Protein AF-A0A7C4SUI8-F1 (afdb_monomer)

Nearest PDB structures (foldseek):
  9cai-assembly1_CL  TM=8.513E-01  e=4.035E-04  Caenorhabditis elegans
  7oyc-assembly1_L1  TM=8.261E-01  e=5.689E-04  Xenopus laevis
  7qiz-assembly1_N  TM=8.456E-01  e=1.131E-03  Solanum lycopersicum
  4v7e-assembly1_CL  TM=8.125E-01  e=1.488E-03  Triticum aestivum
  3j7o-assembly1_L  TM=6.998E-01  e=8.590E-04  Sus scrofa

Foldseek 3Di:
DQWDWDDDPPDGDTDHDQFAECVLCVLLVHDPVNCVVVVTGYDPPDPDDDPVSNVVVCVVVVVPPDD

pLDDT: mean 74.38, std 17.75, range [35.59, 90.25]

Structure (mmCIF, N/CA/C/O backbone):
data_AF-A0A7C4SUI8-F1
#
_entry.id   AF-A0A7C4SUI8-F1
#
loop_
_atom_site.group_PDB
_atom_site.id
_atom_site.type_symbol
_atom_site.label_atom_id
_atom_site.label_alt_id
_atom_site.label_comp_id
_atom_site.label_asym_id
_atom_site.label_entity_id
_atom_site.label_seq_id
_atom_site.pdbx_PDB_ins_code
_atom_site.Cartn_x
_atom_site.Cartn_y
_atom_site.Cartn_z
_atom_site.occupancy
_atom_site.B_iso_or_equiv
_atom_site.auth_seq_id
_atom_site.auth_comp_id
_atom_site.auth_asym_id
_atom_site.auth_atom_id
_atom_site.pdbx_PDB_model_num
ATOM 1 N N . ASP A 1 1 ? 7.389 3.586 7.179 1.00 40.94 1 ASP A N 1
ATOM 2 C CA . ASP A 1 1 ? 7.321 3.965 5.751 1.00 40.94 1 ASP A CA 1
ATOM 3 C C . ASP A 1 1 ? 7.174 2.741 4.849 1.00 40.94 1 ASP A C 1
ATOM 5 O O . ASP A 1 1 ? 7.390 1.636 5.327 1.00 40.94 1 ASP A O 1
ATOM 9 N N . ALA A 1 2 ? 6.732 2.900 3.591 1.00 48.84 2 ALA A N 1
ATOM 10 C CA . ALA A 1 2 ? 6.523 1.792 2.645 1.00 48.84 2 ALA A CA 1
ATOM 11 C C . ALA A 1 2 ? 7.571 1.842 1.519 1.00 48.84 2 ALA A C 1
ATOM 13 O O . ALA A 1 2 ? 7.616 2.793 0.730 1.00 48.84 2 ALA A O 1
ATOM 14 N N . VAL A 1 3 ? 8.416 0.815 1.441 1.00 51.59 3 VAL A N 1
ATOM 15 C CA . VAL A 1 3 ? 9.466 0.687 0.421 1.00 51.59 3 VAL A CA 1
ATOM 16 C C . VAL A 1 3 ? 8.813 0.412 -0.938 1.00 51.59 3 VAL A C 1
ATOM 18 O O . VAL A 1 3 ? 7.994 -0.486 -1.049 1.00 51.59 3 VAL A O 1
ATOM 21 N N . VAL A 1 4 ? 9.124 1.193 -1.979 1.00 53.50 4 VAL A N 1
ATOM 22 C CA . VAL A 1 4 ? 8.616 0.995 -3.351 1.00 53.50 4 VAL A CA 1
ATOM 23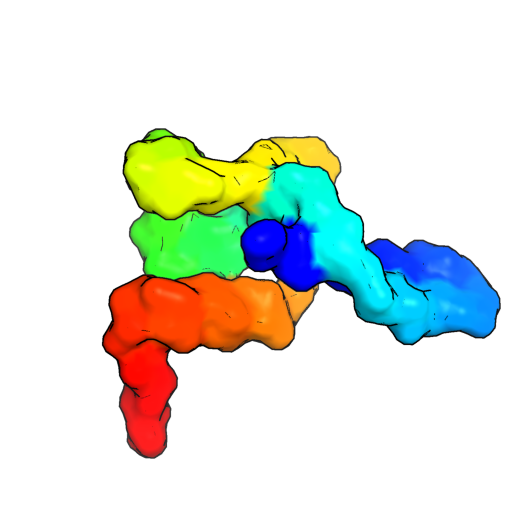 C C . VAL A 1 4 ? 9.661 1.450 -4.375 1.00 53.50 4 VAL A C 1
ATOM 25 O O . VAL A 1 4 ? 9.970 2.635 -4.512 1.00 53.50 4 VAL A O 1
ATOM 28 N N . VAL A 1 5 ? 10.163 0.526 -5.190 1.00 47.34 5 VAL A N 1
ATOM 29 C CA . VAL A 1 5 ? 11.100 0.846 -6.280 1.00 47.34 5 VAL A CA 1
ATOM 30 C C . VAL A 1 5 ? 10.340 1.442 -7.473 1.00 47.34 5 VAL A C 1
ATOM 32 O O . VAL A 1 5 ? 9.305 0.919 -7.876 1.00 47.34 5 VAL A O 1
ATOM 35 N N . ARG A 1 6 ? 10.861 2.511 -8.090 1.00 42.44 6 ARG A N 1
ATOM 36 C CA . ARG A 1 6 ? 10.409 2.983 -9.413 1.00 42.44 6 ARG A CA 1
ATOM 37 C C . ARG A 1 6 ? 11.566 2.789 -10.395 1.00 42.44 6 ARG A C 1
ATOM 39 O O . ARG A 1 6 ? 12.641 3.330 -10.158 1.00 42.44 6 ARG A O 1
ATOM 46 N N . LYS A 1 7 ? 11.365 2.031 -11.478 1.00 37.94 7 LYS A N 1
ATOM 47 C CA . LYS A 1 7 ? 12.357 1.910 -12.561 1.00 37.94 7 LYS A CA 1
ATOM 48 C C . LYS A 1 7 ? 12.429 3.242 -13.315 1.00 37.94 7 LYS A C 1
ATOM 50 O O . LYS A 1 7 ? 11.459 3.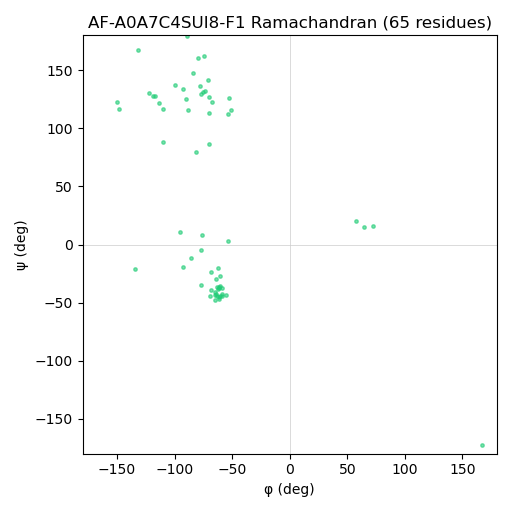632 -13.958 1.00 37.94 7 LYS A O 1
ATOM 55 N N . HIS A 1 8 ? 13.557 3.936 -13.217 1.00 35.59 8 HIS A N 1
ATOM 56 C CA . HIS A 1 8 ? 13.965 4.943 -14.195 1.00 35.59 8 HIS A CA 1
ATOM 57 C C . HIS A 1 8 ? 14.984 4.258 -15.109 1.00 35.59 8 HIS A C 1
ATOM 59 O O . HIS A 1 8 ? 15.816 3.509 -14.603 1.00 35.59 8 HIS A O 1
ATOM 65 N N . HIS A 1 9 ? 14.900 4.483 -16.420 1.00 41.50 9 HIS A N 1
ATOM 66 C CA . HIS A 1 9 ? 15.588 3.768 -17.515 1.00 41.50 9 HIS A CA 1
ATOM 67 C C . HIS A 1 9 ? 17.136 3.653 -17.417 1.00 41.50 9 HIS A C 1
ATOM 69 O O . HIS A 1 9 ? 17.764 3.117 -18.315 1.00 41.50 9 HIS A O 1
ATOM 75 N N . ILE A 1 10 ? 17.772 4.130 -16.341 1.00 44.09 10 ILE A N 1
ATOM 76 C CA . ILE A 1 10 ? 19.235 4.177 -16.179 1.00 44.09 10 ILE A CA 1
ATOM 77 C C . ILE A 1 10 ? 19.698 3.679 -14.786 1.00 44.09 10 ILE A C 1
ATOM 79 O O . ILE A 1 10 ? 20.829 3.233 -14.646 1.00 44.09 10 ILE A O 1
ATOM 83 N N . LEU A 1 11 ? 18.844 3.671 -13.748 1.00 43.22 11 LEU A N 1
ATOM 84 C CA . LEU A 1 11 ? 19.228 3.238 -12.391 1.00 43.22 11 LEU A CA 1
ATOM 85 C C . LEU A 1 11 ? 18.025 2.628 -11.649 1.00 43.22 11 LEU A C 1
ATOM 87 O O . LEU A 1 11 ? 17.006 3.295 -11.438 1.00 43.22 11 LEU A O 1
ATOM 91 N N . VAL A 1 12 ? 18.130 1.374 -11.195 1.00 52.19 12 VAL A N 1
ATOM 92 C CA . VAL A 1 12 ? 17.124 0.758 -10.307 1.00 52.19 12 VAL A CA 1
ATOM 93 C C . VAL A 1 12 ? 17.395 1.218 -8.873 1.00 52.19 12 VAL A C 1
ATOM 95 O O . VAL A 1 12 ? 18.008 0.512 -8.080 1.00 52.19 12 VAL A O 1
ATOM 98 N N . LYS A 1 13 ? 16.964 2.436 -8.524 1.00 58.31 13 LYS A N 1
ATOM 99 C CA . LYS A 1 13 ? 17.070 2.940 -7.147 1.00 58.31 13 LYS A CA 1
ATOM 100 C C . LYS A 1 13 ? 15.833 2.54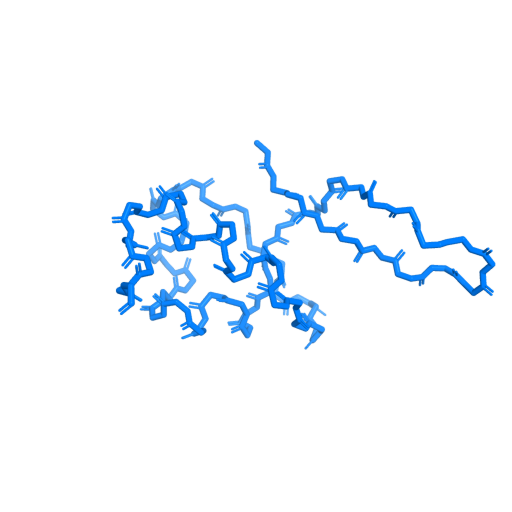3 -6.340 1.00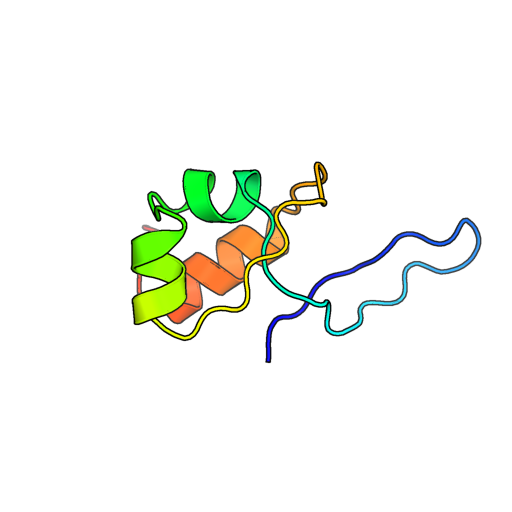 58.31 13 LYS A C 1
ATOM 102 O O . LYS A 1 13 ? 14.719 2.990 -6.629 1.00 58.31 13 LYS A O 1
ATOM 107 N N . ARG A 1 14 ? 16.026 1.715 -5.307 1.00 61.47 14 ARG A N 1
ATOM 108 C CA . ARG A 1 14 ? 15.000 1.437 -4.291 1.00 61.47 14 ARG A CA 1
ATOM 109 C C . ARG A 1 14 ? 14.767 2.717 -3.494 1.00 61.47 14 ARG A C 1
ATOM 111 O O . ARG A 1 14 ? 15.708 3.302 -2.972 1.00 61.47 14 ARG A O 1
ATOM 118 N N . ARG A 1 15 ? 13.523 3.185 -3.467 1.00 66.75 15 ARG A N 1
ATOM 119 C CA . ARG A 1 15 ? 13.111 4.385 -2.736 1.00 66.75 15 ARG A CA 1
ATOM 120 C C . ARG A 1 15 ? 11.859 4.076 -1.932 1.00 66.75 15 ARG A C 1
ATOM 122 O O . ARG A 1 15 ? 11.228 3.047 -2.147 1.00 66.75 15 ARG A O 1
ATOM 129 N N . GLU A 1 16 ? 11.490 4.954 -1.020 1.00 66.06 16 GLU A N 1
ATOM 130 C CA . GLU A 1 16 ? 10.169 4.889 -0.405 1.00 66.06 16 GLU A CA 1
ATOM 131 C C . GLU A 1 16 ? 9.137 5.440 -1.391 1.00 66.06 16 GLU A C 1
ATOM 133 O O . GLU A 1 16 ? 9.329 6.487 -2.021 1.00 66.06 16 GLU A O 1
ATOM 138 N N . GLY A 1 17 ? 8.066 4.683 -1.611 1.00 72.94 17 GLY A N 1
ATOM 139 C CA . GLY A 1 17 ? 6.981 5.114 -2.485 1.00 72.94 17 GLY A CA 1
ATOM 140 C C . GLY A 1 17 ? 5.920 5.902 -1.748 1.00 72.94 17 GLY A C 1
ATOM 141 O O . GLY A 1 17 ? 5.938 6.048 -0.531 1.00 72.94 17 GLY A O 1
ATOM 142 N N . LYS A 1 1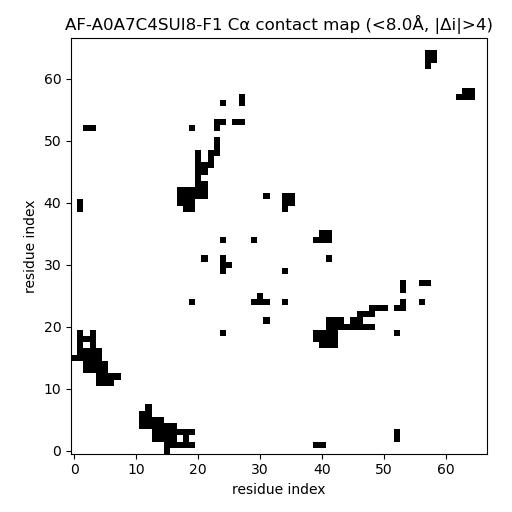8 ? 4.903 6.333 -2.500 1.00 79.94 18 LYS A N 1
ATOM 143 C CA . LYS A 1 18 ? 3.699 6.920 -1.900 1.00 79.94 18 LYS A CA 1
ATOM 144 C C . LYS A 1 18 ? 2.854 5.902 -1.125 1.00 79.94 18 LYS A C 1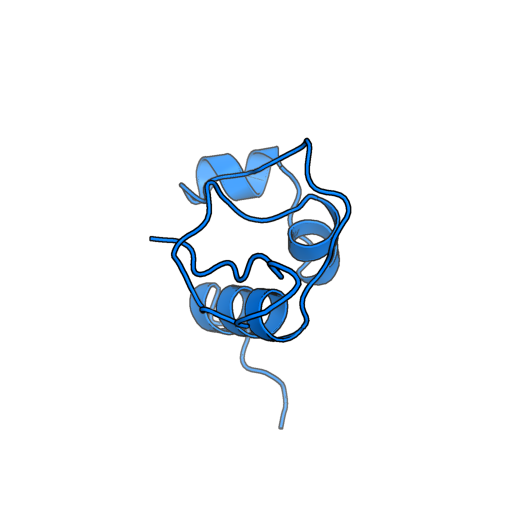
ATOM 146 O O . LYS A 1 18 ? 2.104 6.325 -0.258 1.00 79.94 18 LYS A O 1
ATOM 151 N N . GLY A 1 19 ? 2.948 4.604 -1.422 1.00 85.25 19 GLY A N 1
ATOM 152 C CA . GLY A 1 19 ? 2.145 3.551 -0.782 1.00 85.25 19 GLY A CA 1
ATOM 153 C C . GLY A 1 19 ? 2.204 2.211 -1.514 1.00 85.25 19 GLY A C 1
ATOM 154 O O . GLY A 1 19 ? 2.960 2.094 -2.467 1.00 85.25 19 GLY A O 1
ATOM 155 N N . PHE A 1 20 ? 1.414 1.218 -1.129 1.00 86.00 20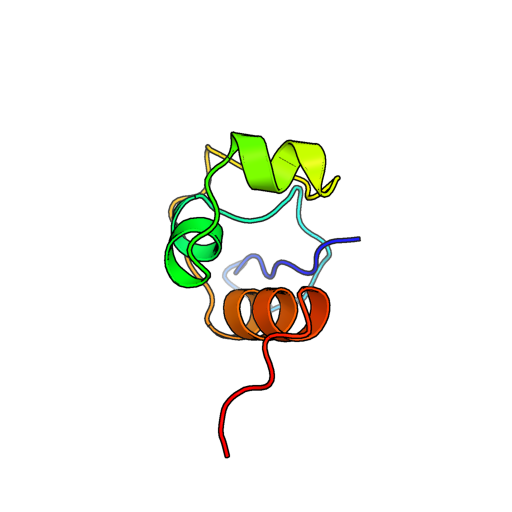 PHE A N 1
ATOM 156 C CA . PHE A 1 20 ? 1.284 -0.063 -1.839 1.00 86.00 20 PHE A CA 1
ATOM 157 C C . PHE A 1 20 ? 0.278 0.029 -2.988 1.00 86.00 20 PHE A C 1
ATOM 159 O O . PHE A 1 20 ? -0.680 0.805 -2.913 1.00 86.00 20 PHE A O 1
ATOM 166 N N . SER A 1 21 ? 0.500 -0.725 -4.063 1.00 89.00 21 SER A N 1
ATOM 167 C CA . SER A 1 21 ? -0.461 -0.817 -5.165 1.00 89.00 21 SER A CA 1
ATOM 168 C C . SER A 1 21 ? -1.665 -1.681 -4.783 1.00 89.00 21 SER A C 1
ATOM 170 O O . SER A 1 21 ? -1.623 -2.466 -3.835 1.00 89.00 21 SER A O 1
ATOM 172 N N . LEU A 1 22 ? -2.759 -1.556 -5.538 1.00 88.44 22 LEU A N 1
ATOM 173 C CA . LEU A 1 22 ? -3.949 -2.388 -5.326 1.00 88.44 22 LEU A CA 1
ATOM 174 C C . LEU A 1 22 ? -3.650 -3.882 -5.509 1.00 88.44 22 LEU A C 1
ATOM 176 O O . LEU A 1 22 ? -4.199 -4.704 -4.781 1.00 88.44 22 LEU A O 1
ATOM 180 N N . GLY A 1 23 ? -2.769 -4.226 -6.453 1.00 88.81 23 GLY A N 1
ATOM 181 C CA . GLY A 1 23 ? -2.370 -5.612 -6.695 1.00 88.81 23 GLY A CA 1
ATOM 182 C C . GLY A 1 23 ? -1.541 -6.196 -5.551 1.00 88.81 23 GLY A C 1
ATOM 183 O O . GLY A 1 23 ? -1.780 -7.333 -5.158 1.00 88.81 23 GLY A O 1
ATOM 184 N N . GLU A 1 24 ? -0.636 -5.406 -4.964 1.00 89.31 24 GLU A N 1
ATOM 185 C CA . GLU A 1 24 ? 0.167 -5.822 -3.803 1.00 89.31 24 GLU A CA 1
ATOM 186 C C . GLU A 1 24 ? -0.715 -6.103 -2.579 1.00 89.31 24 GLU A C 1
ATOM 188 O O . GLU A 1 24 ? -0.557 -7.133 -1.931 1.00 89.31 24 GLU A O 1
ATOM 193 N N . LEU A 1 25 ? -1.692 -5.232 -2.302 1.00 88.88 25 LEU A N 1
ATOM 194 C CA . LEU A 1 25 ? -2.650 -5.440 -1.210 1.00 88.88 25 LEU A CA 1
ATOM 195 C C . LEU A 1 25 ? -3.523 -6.674 -1.445 1.00 88.88 25 LEU A C 1
ATOM 197 O O . LEU A 1 25 ? -3.715 -7.477 -0.535 1.00 88.88 25 LEU A O 1
ATOM 201 N N . LYS A 1 26 ? -4.006 -6.863 -2.678 1.00 89.62 26 LYS A N 1
ATOM 202 C CA . LYS A 1 26 ? -4.820 -8.028 -3.038 1.00 89.62 26 LYS A CA 1
ATOM 203 C C . LYS A 1 26 ? -4.041 -9.338 -2.886 1.00 89.62 26 LYS A C 1
ATOM 205 O O . LYS A 1 26 ? -4.622 -10.323 -2.445 1.00 89.62 26 LYS A O 1
ATOM 210 N N . ALA A 1 27 ? -2.743 -9.343 -3.199 1.00 88.75 27 ALA A N 1
ATOM 211 C CA . ALA A 1 27 ? -1.886 -10.520 -3.056 1.00 88.75 27 ALA A CA 1
ATOM 212 C C . ALA A 1 27 ? -1.732 -10.983 -1.597 1.00 88.75 27 ALA A C 1
ATOM 214 O O . ALA A 1 27 ? -1.592 -12.175 -1.350 1.00 88.75 27 ALA A O 1
ATOM 215 N N . VAL A 1 28 ? -1.813 -10.061 -0.633 1.00 87.38 28 VAL A N 1
ATOM 216 C CA . VAL A 1 28 ? -1.813 -10.378 0.807 1.00 87.38 28 VAL A CA 1
ATOM 217 C C . VAL A 1 28 ? -3.221 -10.481 1.405 1.00 87.38 28 VAL A C 1
ATOM 219 O O . VAL A 1 28 ? -3.373 -10.524 2.622 1.00 87.38 28 VAL A O 1
ATOM 222 N N . GLY A 1 29 ? -4.263 -10.500 0.567 1.00 88.56 29 GLY A N 1
ATOM 223 C CA . GLY A 1 29 ? -5.656 -10.611 1.007 1.00 88.56 29 GLY A CA 1
ATOM 224 C C . GLY A 1 29 ? -6.216 -9.354 1.682 1.00 88.56 29 GLY A C 1
ATOM 225 O O . GLY A 1 29 ? -7.254 -9.425 2.336 1.00 88.56 29 GLY A O 1
ATOM 226 N N . LEU A 1 30 ? -5.561 -8.199 1.534 1.00 87.75 30 LEU A N 1
ATOM 227 C CA . LEU A 1 30 ? -6.022 -6.936 2.102 1.00 87.75 30 LEU A CA 1
ATOM 228 C C . LEU A 1 30 ? -6.883 -6.149 1.116 1.00 87.75 30 LEU A C 1
ATOM 230 O O . LEU A 1 30 ? -6.514 -5.896 -0.033 1.00 87.75 30 LEU A O 1
ATOM 234 N N . THR A 1 31 ? -8.008 -5.651 1.616 1.00 90.25 31 THR A N 1
ATOM 235 C CA . THR A 1 31 ? -8.764 -4.583 0.957 1.00 90.25 31 THR A CA 1
ATOM 236 C C . THR A 1 31 ? -8.135 -3.217 1.237 1.00 90.25 31 THR A C 1
ATOM 238 O O . THR A 1 31 ? -7.407 -3.017 2.211 1.00 90.25 31 THR A O 1
ATOM 241 N N . VAL A 1 32 ? -8.454 -2.224 0.403 1.00 86.94 32 VAL A N 1
ATOM 242 C CA . VAL A 1 32 ? -7.988 -0.838 0.595 1.00 86.94 32 VAL A CA 1
ATOM 243 C C . VAL A 1 32 ? -8.435 -0.269 1.942 1.00 86.94 32 VAL A C 1
ATOM 245 O O . VAL A 1 32 ? -7.694 0.483 2.572 1.00 86.94 32 VAL A O 1
ATOM 248 N N . GLU A 1 33 ? -9.643 -0.607 2.385 1.00 89.50 33 GLU A N 1
ATOM 249 C CA . GLU A 1 33 ? -10.180 -0.135 3.660 1.00 89.50 33 GLU A CA 1
ATOM 250 C C . GLU A 1 33 ? -9.439 -0.748 4.846 1.00 89.50 33 GLU A C 1
ATOM 252 O O . GLU A 1 33 ? -9.044 -0.019 5.756 1.00 89.50 33 GLU A O 1
ATOM 257 N N . GLN A 1 34 ? -9.176 -2.058 4.809 1.00 88.25 34 GLN A N 1
ATOM 258 C CA . GLN A 1 34 ? -8.351 -2.728 5.817 1.00 88.25 34 GLN A CA 1
ATOM 259 C C . GLN A 1 34 ? -6.933 -2.153 5.836 1.00 88.25 34 GLN A C 1
ATOM 261 O O . GLN A 1 34 ? -6.429 -1.811 6.902 1.00 88.25 34 GLN A O 1
ATOM 266 N N . ALA A 1 35 ? -6.321 -1.949 4.668 1.00 87.94 35 ALA A N 1
ATOM 267 C CA . ALA A 1 35 ? -5.001 -1.338 4.565 1.00 87.94 35 ALA A CA 1
ATOM 268 C C . ALA A 1 35 ? -4.972 0.070 5.189 1.00 87.94 35 ALA A C 1
ATOM 270 O O . ALA A 1 35 ? -4.063 0.396 5.949 1.00 87.94 35 ALA A O 1
ATOM 271 N N . ARG A 1 36 ? -6.005 0.888 4.950 1.00 85.94 36 ARG A N 1
ATOM 272 C CA . ARG A 1 36 ? -6.140 2.214 5.577 1.00 85.94 36 ARG A CA 1
ATOM 273 C C . ARG A 1 36 ? -6.313 2.138 7.094 1.00 85.94 36 ARG A C 1
ATOM 275 O O . ARG A 1 36 ? -5.701 2.942 7.793 1.00 85.94 36 ARG A O 1
ATOM 282 N N . LYS A 1 37 ? -7.096 1.180 7.607 1.00 89.38 37 LYS A N 1
ATOM 283 C CA . LYS A 1 37 ? -7.231 0.934 9.058 1.00 89.38 37 LYS A CA 1
ATOM 284 C C . LYS A 1 37 ? -5.894 0.533 9.688 1.00 89.38 37 LYS A C 1
ATOM 286 O O . LYS A 1 37 ? -5.568 1.003 10.772 1.00 89.38 37 LYS A O 1
ATOM 291 N N . LEU A 1 38 ? -5.086 -0.240 8.963 1.00 84.69 38 LEU A N 1
ATOM 292 C CA . LEU A 1 38 ? -3.719 -0.624 9.333 1.00 84.69 38 LEU A CA 1
ATOM 293 C C . LEU A 1 38 ? -2.687 0.502 9.139 1.00 84.69 38 LEU A C 1
ATOM 295 O O . LEU A 1 38 ? -1.489 0.266 9.258 1.00 84.69 38 LEU A O 1
ATOM 299 N N . LYS A 1 39 ? -3.125 1.730 8.822 1.00 85.06 39 LYS A N 1
ATOM 300 C CA . LYS A 1 39 ? -2.262 2.889 8.527 1.00 85.06 39 LYS A CA 1
ATOM 301 C C . LYS A 1 39 ? -1.284 2.658 7.364 1.00 85.06 39 LYS A C 1
ATOM 303 O O . LYS A 1 39 ? -0.309 3.397 7.213 1.00 85.06 39 LYS A O 1
ATOM 308 N N . LEU A 1 40 ? -1.557 1.686 6.494 1.00 86.00 40 LEU A N 1
ATOM 309 C CA . LEU A 1 40 ? -0.795 1.475 5.270 1.00 86.00 40 LEU A CA 1
ATOM 310 C C . LEU A 1 40 ? -1.178 2.546 4.248 1.00 86.00 40 LEU A C 1
ATOM 312 O O . LEU A 1 40 ? -2.353 2.805 3.972 1.00 86.00 40 LEU A O 1
ATOM 316 N N . LYS A 1 41 ? -0.165 3.170 3.647 1.00 86.62 41 LYS A N 1
ATOM 317 C CA . LYS A 1 41 ? -0.381 4.103 2.541 1.00 86.62 41 LYS A CA 1
ATOM 318 C C . LYS A 1 41 ? -0.748 3.299 1.292 1.00 86.62 41 LYS A C 1
ATOM 320 O O . LYS A 1 41 ? -0.049 2.349 0.953 1.00 86.62 41 LYS A O 1
ATOM 325 N N . VAL A 1 42 ? -1.807 3.695 0.587 1.00 87.00 42 VAL A N 1
ATOM 326 C CA . VAL A 1 42 ? -2.291 3.011 -0.626 1.00 87.00 42 VAL A CA 1
ATOM 327 C C . VAL A 1 42 ? -2.182 3.937 -1.829 1.00 87.00 42 VAL A C 1
ATOM 329 O O . VAL A 1 42 ? -2.690 5.058 -1.809 1.00 87.00 42 VAL A O 1
ATOM 332 N N . ASP A 1 43 ? -1.554 3.458 -2.897 1.00 87.69 43 ASP A N 1
ATOM 333 C CA . ASP A 1 43 ? -1.409 4.164 -4.165 1.00 87.69 43 ASP A CA 1
ATOM 334 C C . ASP A 1 43 ? -2.267 3.504 -5.249 1.00 87.69 43 ASP A C 1
ATOM 336 O O . ASP A 1 43 ? -1.822 2.636 -6.000 1.00 87.69 43 ASP A O 1
ATOM 340 N N . LYS A 1 44 ? -3.524 3.951 -5.336 1.00 84.25 44 LYS A N 1
ATOM 341 C CA . LYS A 1 44 ? -4.521 3.413 -6.274 1.00 84.25 44 LYS A CA 1
ATOM 342 C C . LYS A 1 44 ? -4.153 3.594 -7.751 1.00 84.25 44 LYS A C 1
ATOM 344 O O . LYS A 1 44 ? -4.715 2.911 -8.595 1.00 84.25 44 LYS A O 1
ATOM 349 N N . ARG A 1 45 ? -3.250 4.529 -8.072 1.00 86.06 45 ARG A N 1
ATOM 350 C CA . ARG A 1 45 ? -2.879 4.869 -9.458 1.00 86.06 45 ARG A CA 1
ATOM 351 C C . ARG A 1 45 ? -1.789 3.964 -10.026 1.00 86.06 45 ARG A C 1
ATOM 353 O O . ARG A 1 45 ? -1.508 4.031 -11.218 1.00 86.06 45 ARG A O 1
ATOM 360 N N . ARG A 1 46 ? -1.135 3.163 -9.186 1.00 83.25 46 ARG A N 1
ATOM 361 C CA . ARG A 1 46 ? -0.057 2.274 -9.612 1.00 83.25 46 ARG A CA 1
ATOM 362 C C . ARG A 1 46 ? -0.621 0.920 -10.019 1.00 83.25 46 ARG A C 1
ATOM 364 O O . ARG A 1 46 ? -1.280 0.266 -9.219 1.00 83.25 46 ARG A O 1
ATOM 371 N N . SER A 1 47 ? -0.300 0.492 -11.233 1.00 80.94 47 SER A N 1
ATOM 372 C CA . SER A 1 47 ? -0.626 -0.839 -11.755 1.00 80.94 47 SER A CA 1
ATOM 373 C C . SER A 1 47 ? 0.490 -1.866 -11.540 1.00 80.94 47 SER A C 1
ATOM 375 O O . SER A 1 47 ? 0.227 -3.062 -11.577 1.00 80.94 47 SER A O 1
ATOM 377 N N . THR A 1 48 ? 1.731 -1.430 -11.297 1.00 81.94 48 THR A N 1
ATOM 378 C CA . THR A 1 48 ? 2.849 -2.342 -11.041 1.00 81.94 48 THR A CA 1
ATOM 379 C C . THR A 1 48 ? 2.745 -3.024 -9.682 1.00 81.94 48 THR A C 1
ATOM 381 O O . THR A 1 48 ? 2.372 -2.419 -8.670 1.00 81.94 48 THR A O 1
ATOM 384 N N . VAL A 1 49 ? 3.125 -4.297 -9.681 1.00 84.00 49 VAL A N 1
ATOM 385 C CA . VAL A 1 49 ? 3.191 -5.169 -8.512 1.00 84.00 49 VAL A CA 1
ATOM 386 C C . VAL A 1 49 ? 4.620 -5.672 -8.396 1.00 84.00 49 VAL A C 1
ATOM 388 O O . VAL A 1 49 ? 5.198 -6.129 -9.384 1.00 84.00 49 VAL A O 1
ATOM 391 N N . HIS A 1 50 ? 5.197 -5.568 -7.203 1.00 84.00 50 HIS A N 1
ATOM 392 C CA . HIS A 1 50 ? 6.533 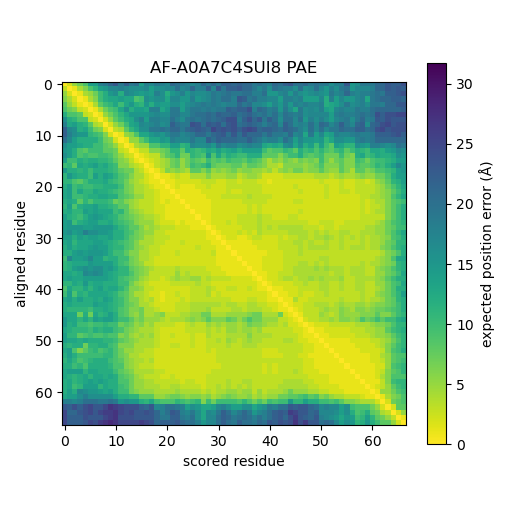-6.078 -6.927 1.00 84.00 50 HIS A CA 1
ATOM 393 C C . HIS A 1 50 ? 6.481 -7.149 -5.840 1.00 84.00 50 HIS A C 1
ATOM 395 O O . HIS A 1 50 ? 5.960 -6.901 -4.756 1.00 84.00 50 HIS A O 1
ATOM 401 N N . SER A 1 51 ? 7.062 -8.319 -6.108 1.00 84.44 51 SER A N 1
ATOM 402 C CA . SER A 1 51 ? 7.099 -9.446 -5.166 1.00 84.44 51 SER A CA 1
ATOM 403 C C . SER A 1 51 ? 7.718 -9.069 -3.818 1.00 84.44 51 SER A C 1
ATOM 405 O O . SER A 1 51 ? 7.113 -9.328 -2.786 1.00 84.44 51 SER A O 1
ATOM 407 N N . TRP A 1 52 ? 8.831 -8.330 -3.808 1.00 81.62 52 TRP A N 1
ATOM 408 C CA . TRP A 1 52 ? 9.465 -7.880 -2.559 1.00 81.62 52 TRP A CA 1
ATOM 409 C C . TRP A 1 52 ? 8.544 -6.994 -1.695 1.00 81.62 52 TRP A C 1
ATOM 411 O O . TRP A 1 52 ? 8.705 -6.936 -0.480 1.00 81.62 52 TRP A O 1
ATOM 421 N N . ASN A 1 53 ? 7.585 -6.272 -2.296 1.00 84.38 53 ASN A N 1
ATOM 422 C CA . ASN A 1 53 ? 6.634 -5.441 -1.549 1.00 84.38 53 ASN A CA 1
ATOM 423 C C . ASN A 1 53 ? 5.553 -6.314 -0.908 1.00 84.38 53 ASN A C 1
ATOM 425 O O . ASN A 1 53 ? 5.093 -6.002 0.187 1.00 84.38 53 ASN A O 1
ATOM 429 N N . ILE A 1 54 ? 5.166 -7.398 -1.586 1.00 85.81 54 ILE A N 1
ATOM 430 C CA . ILE A 1 54 ? 4.249 -8.416 -1.062 1.00 85.81 54 ILE A CA 1
ATOM 431 C C . ILE A 1 54 ? 4.909 -9.123 0.123 1.00 85.81 54 ILE A C 1
ATOM 433 O O . ILE A 1 54 ? 4.304 -9.198 1.186 1.00 85.81 54 ILE A O 1
ATOM 437 N N . GLU A 1 55 ? 6.164 -9.552 -0.019 1.00 86.25 55 GLU A N 1
ATOM 438 C CA . GLU A 1 55 ? 6.937 -10.167 1.069 1.00 86.25 55 GLU A CA 1
ATOM 439 C C . GLU A 1 55 ? 7.077 -9.221 2.269 1.00 86.25 55 GLU A C 1
ATOM 441 O O . GLU A 1 55 ? 6.855 -9.622 3.409 1.00 86.25 55 GLU A O 1
ATOM 446 N N . ALA A 1 56 ? 7.378 -7.939 2.029 1.00 84.62 56 ALA A N 1
ATOM 447 C CA . ALA A 1 56 ? 7.438 -6.938 3.092 1.00 84.62 56 ALA A CA 1
ATOM 448 C C . ALA A 1 56 ? 6.077 -6.739 3.786 1.00 84.62 56 ALA A C 1
ATOM 450 O O . ALA A 1 56 ? 6.030 -6.589 5.006 1.00 84.62 56 ALA A O 1
ATOM 451 N N . LEU A 1 57 ? 4.968 -6.763 3.034 1.00 85.62 57 LEU A N 1
ATOM 452 C CA . LEU A 1 57 ? 3.611 -6.727 3.591 1.00 85.62 57 LEU A CA 1
ATOM 453 C C . LEU A 1 57 ? 3.306 -7.973 4.428 1.00 85.62 57 LEU A C 1
ATOM 455 O O . LEU A 1 57 ? 2.758 -7.840 5.518 1.00 85.62 57 LEU A O 1
ATOM 459 N N . GLN A 1 58 ? 3.673 -9.164 3.953 1.00 84.69 58 GLN A N 1
ATOM 460 C CA . GLN A 1 58 ? 3.497 -10.419 4.689 1.00 84.69 58 GLN A CA 1
ATOM 461 C C . GLN A 1 58 ? 4.281 -10.399 6.005 1.00 84.69 58 GLN A C 1
ATOM 463 O O . GLN A 1 58 ? 3.707 -10.666 7.060 1.00 84.69 58 GLN A O 1
ATOM 468 N N . GLN A 1 59 ? 5.552 -9.985 5.961 1.00 83.06 59 GLN A N 1
ATOM 469 C CA . GLN A 1 59 ? 6.378 -9.818 7.158 1.00 83.06 59 GLN A CA 1
ATOM 470 C C . GLN A 1 59 ? 5.784 -8.788 8.125 1.00 83.06 59 GLN A C 1
ATOM 472 O O . GLN A 1 59 ? 5.701 -9.056 9.321 1.00 83.06 59 GLN A O 1
ATOM 477 N N . TYR A 1 60 ? 5.318 -7.641 7.621 1.00 83.50 60 TYR A N 1
ATOM 478 C CA . TYR A 1 60 ? 4.678 -6.608 8.441 1.00 83.50 60 TYR A CA 1
ATOM 479 C C . TYR A 1 60 ? 3.404 -7.111 9.135 1.00 83.50 60 TYR A C 1
ATOM 481 O O . TYR A 1 60 ? 3.145 -6.767 10.285 1.00 83.50 60 TYR A O 1
ATOM 489 N N . LEU A 1 61 ? 2.619 -7.944 8.450 1.00 82.31 61 LEU A N 1
ATOM 490 C CA . LEU A 1 61 ? 1.402 -8.553 8.989 1.00 82.31 61 LEU A CA 1
ATOM 491 C C . LEU A 1 61 ? 1.686 -9.726 9.940 1.00 82.31 61 LEU A C 1
ATOM 493 O O . LEU A 1 61 ? 0.746 -10.284 10.501 1.00 82.31 61 LEU A O 1
ATOM 497 N N . GLY A 1 62 ? 2.948 -10.138 10.100 1.00 80.62 62 GLY A N 1
ATOM 498 C CA . GLY A 1 62 ? 3.295 -11.353 10.835 1.00 80.62 62 GLY A CA 1
ATOM 499 C C . GLY A 1 62 ? 2.766 -12.626 10.168 1.00 80.62 62 GLY A C 1
ATOM 500 O O . GLY A 1 62 ? 2.756 -13.688 10.792 1.00 80.62 62 GLY A O 1
ATOM 501 N N . LEU A 1 63 ? 2.344 -12.536 8.900 1.00 73.56 63 LEU A N 1
ATOM 502 C CA . LEU A 1 63 ? 2.043 -13.686 8.061 1.00 73.56 63 LEU A CA 1
ATOM 503 C C . LEU A 1 63 ? 3.385 -14.339 7.752 1.00 73.56 63 LEU A C 1
ATOM 505 O O . LEU A 1 63 ? 4.059 -14.009 6.778 1.00 73.56 63 LEU A O 1
ATOM 509 N N . LYS A 1 64 ? 3.810 -15.215 8.661 1.00 51.09 64 LYS A N 1
ATOM 510 C CA . LYS A 1 64 ? 4.976 -16.069 8.493 1.00 51.09 64 LYS A CA 1
ATOM 511 C C . LYS A 1 64 ? 4.809 -16.756 7.138 1.00 51.09 64 LYS A C 1
ATOM 513 O O . LYS A 1 64 ? 3.837 -17.485 6.951 1.00 51.09 64 LYS A O 1
ATOM 518 N N . ALA A 1 65 ? 5.710 -16.483 6.192 1.00 49.78 65 ALA A N 1
ATOM 519 C CA . ALA A 1 65 ? 5.836 -17.329 5.016 1.00 49.78 65 ALA A CA 1
ATOM 520 C C . ALA A 1 65 ? 6.028 -18.744 5.565 1.00 49.78 65 ALA A C 1
ATOM 522 O O . ALA A 1 65 ? 6.984 -18.991 6.305 1.00 49.78 65 ALA A O 1
ATOM 523 N N . ALA A 1 66 ? 5.029 -19.601 5.351 1.00 43.22 66 ALA A N 1
ATOM 524 C CA . ALA A 1 66 ? 5.146 -21.005 5.688 1.00 43.22 66 ALA A CA 1
ATOM 525 C C . ALA A 1 66 ? 6.434 -21.503 5.022 1.00 43.22 66 ALA A C 1
ATOM 527 O O . ALA A 1 66 ? 6.662 -21.214 3.846 1.00 43.22 66 ALA A O 1
ATOM 528 N N . ALA A 1 67 ? 7.299 -22.101 5.841 1.00 36.94 67 ALA A N 1
ATOM 529 C CA . ALA A 1 67 ? 8.559 -22.693 5.421 1.00 36.94 67 ALA A CA 1
ATOM 530 C C . ALA A 1 67 ? 8.341 -23.749 4.332 1.00 36.94 67 ALA A C 1
ATOM 532 O O . ALA A 1 67 ? 7.268 -24.397 4.360 1.00 36.94 67 ALA A O 1
#

Sequence (67 aa):
DAVVVRKHHILVKRREGKGFSLGELKAVGLTVEQARKLKLKVDKRRSTVHSWNIEALQQYLGLKAAA

Mean predicted aligned error: 8.39 Å

Radius of gyration: 11.98 Å; Cα contacts (8 Å, |Δi|>4): 93; chains: 1; bounding box: 29×30×28 Å

Solvent-accessible surface area (backbone atoms only — not comparable to full-atom values): 4122 Å² total; per-residue (Å²): 138,47,73,33,68,57,84,47,103,87,51,87,52,79,40,72,38,86,30,45,22,57,61,32,34,48,74,74,73,39,51,73,67,56,34,48,74,70,70,46,49,70,28,82,87,44,84,71,65,53,68,70,49,36,52,51,49,31,57,73,70,65,49,69,76,77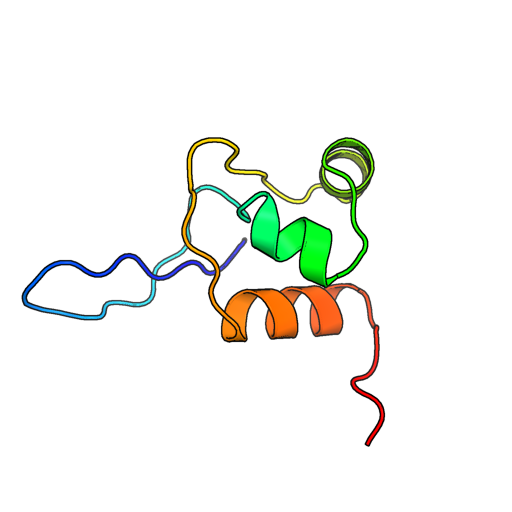,128

Secondary structure (DSSP, 8-state):
--B----BTTB----B-SSB-HHHHHHTT--HHHHHHTT--B-TT-----HHHHHHHHHHTT-----

=== Feature glossary ===
Key to the feature types in this record:

— What the protein is —

Primary structure: the covalent order of the twenty standard amino acids along the backbone. Two proteins with the same sequence will (almost always) fold to the same structure; two with 30% identity often share a fold but not the details.

Database cross-references. InterPro integrates a dozen domain/family signature databases into unified entries with residue-range hits. GO terms attach function/process/location labels with evidence codes. CATH codes position the fold in a four-level structural taxonomy. Organism is the NCBI-taxonomy species name.

— Where its atoms are —

The mmCIF block holds the 3D Cartesian coordinates of each backbone atom (N, Cα, C, O) in ångströms. mmCIF is the PDB's canonical archive format — a tagged-loop text representation of the atomic model.

Six rendered views show the 3D structure from the faces of a cube — i.e. along ±x, ±y, ±z. Rendering representation is drawn randomly per protein from cartoon (secondary-structure ribbons), sticks (backbone bonds), or molecular surface; coloring is either N→C rainbow (blue at the N-terminus through red at the C-terminus) or one color per chain.

— Local backbone conformation —

DSSP 8-state secondary structure assigns each residue one of H (α-helix), G (3₁₀-helix), I (π-helix), E (extended β-strand), B (isolated β-bridge), T (hydrogen-bonded turn), S (bend), or '-' (coil). The assignment is computed from backbone hydrogen-bond geometry via the Kabsch–Sander algorithm.

P-SEA three-state annotation labels each residue as helix, strand, or coil based purely on the geometry of the Cα trace. It serves as a fallback when the full backbone (and thus DSSP) is unavailable.

The φ/ψ torsion pair specifies the backbone conformation at each residue. φ rotates about the N–Cα bond, ψ about the Cα–C bond. Steric clashes forbid most of the (φ, ψ) plane — the allowed regions (α-helix basin, β-sheet basin, left-handed helix) are the Ramachandran-allowed regions.

— Global shape and packing —

The geometric summary reports three shape descriptors. Rg (radius of gyration) measures how spread out the Cα atoms are about their centre of mass; compact globular proteins have small Rg, elongated or unfolded ones large. Cα contacts (<8 Å, |i−j|>4) count long-range residue pairs in spatial proximity — high for tightly packed folds, near zero for rods or random coil. The bounding-box extents give the protein's footprint along x, y, z in Å.

Accessible surface area quantifies burial. A residue with SASA near zero is packed into the hydrophobic core; one with SASA >100 Å² sits on the surface. Computed here via the Shrake–Rupley numerical algorithm with a 1.4 Å probe.

Plot images: a contact map (which residues are close in 3D, as an N×N binary image), a Ramachandran scatter (backbone torsion angles, revealing secondary-structure composition at a glance), and — for AlphaFold structures — a PAE heatmap (pairwise prediction confidence).

— Structural neighborhood —

The Foldseek 3Di string encodes local tertiary geometry as a 20-letter alphabet — one character per residue — derived from the relative positions of nearby Cα atoms. Unlike the amino-acid sequence, 3Di is a direct function of the 3D structure, so two proteins with the same fold have similar 3Di strings even at low sequence identity.

Nearest PDB neighbors are the top structural matches found by Foldseek when searching this structure against the entire Protein Data Bank. Each hit reports a TM-score (0 to 1; >0.5 almost always implies the same fold) and an E-value. These are *structural* homologs — they may share no detectable sequence similarity.

— Confidence and disorder —

For AlphaFold models, the B-factor field carries pLDDT — the model's own estimate of local accuracy on a 0–100 scale. Regions with pLDDT<50 should be treated as essentially unmodeled; they often correspond to intrinsically disordered segments.

B-factor (Debye–Waller factor) reflects atomic displacement in the crystal lattice. It is an experimental observable (units Å²), not a prediction; low values mean the atom is pinned down, high values mean it moves or is heterogeneous across the crystal.

Predicted aligned error is AlphaFold's pairwise confidence. Unlike pLDDT (per-residue), PAE is per-residue-pair and captures whether two parts of the structure are correctly placed relative to each other. Units are ångströms of expected positional error.